Protein AF-A0A510PFI4-F1 (afdb_monomer_lite)

Radius of gyration: 19.62 Å; chains: 1; bounding box: 56×18×46 Å

pLDDT: mean 85.37, std 10.73, range [50.91, 96.0]

Structure (mmCIF, N/CA/C/O backbone):
data_AF-A0A510PFI4-F1
#
_entry.id   AF-A0A510PFI4-F1
#
loop_
_atom_site.group_PDB
_atom_site.id
_atom_site.type_symbol
_atom_site.label_atom_id
_atom_site.label_alt_id
_atom_site.label_comp_id
_atom_site.label_asym_id
_atom_site.label_entity_id
_atom_site.label_seq_id
_atom_site.pdbx_PDB_ins_code
_atom_site.Cartn_x
_atom_site.Cartn_y
_atom_site.Cartn_z
_atom_site.occupancy
_atom_site.B_iso_or_equiv
_atom_site.auth_seq_id
_atom_site.auth_comp_id
_atom_site.auth_asym_id
_atom_site.auth_atom_id
_atom_site.pdbx_PDB_model_num
ATOM 1 N N . MET A 1 1 ? 12.216 2.569 -26.759 1.00 50.91 1 MET A N 1
ATOM 2 C CA . MET A 1 1 ? 11.578 1.711 -25.734 1.00 50.91 1 MET A CA 1
ATOM 3 C C . MET A 1 1 ? 10.809 2.605 -24.774 1.00 50.91 1 MET A C 1
ATOM 5 O O . MET A 1 1 ? 11.390 3.555 -24.271 1.00 50.91 1 MET A O 1
ATOM 9 N N . SER A 1 2 ? 9.501 2.395 -24.587 1.00 63.59 2 SER A N 1
ATOM 10 C CA . SER A 1 2 ? 8.754 3.122 -23.547 1.00 63.59 2 SER A CA 1
ATOM 11 C C . SER A 1 2 ? 9.013 2.440 -22.211 1.00 63.59 2 SER A C 1
ATOM 13 O O . SER A 1 2 ? 8.779 1.241 -22.094 1.00 63.59 2 SER A O 1
ATOM 15 N N . THR A 1 3 ? 9.436 3.208 -21.210 1.00 75.62 3 THR A N 1
ATOM 16 C CA . THR A 1 3 ? 9.778 2.744 -19.851 1.00 75.62 3 THR A CA 1
ATOM 17 C C . THR A 1 3 ? 8.708 1.849 -19.210 1.00 75.62 3 THR A C 1
ATOM 19 O O . THR A 1 3 ? 9.005 0.959 -18.421 1.00 75.62 3 THR A O 1
ATOM 22 N N . THR A 1 4 ? 7.447 2.037 -19.593 1.00 76.38 4 THR A N 1
ATOM 23 C CA . THR A 1 4 ? 6.290 1.259 -19.143 1.00 76.38 4 THR A CA 1
ATOM 24 C C . THR A 1 4 ? 6.169 -0.122 -19.802 1.00 76.38 4 THR A C 1
ATOM 26 O O . THR A 1 4 ? 5.625 -1.036 -19.188 1.00 76.38 4 THR A O 1
ATOM 29 N N . ARG A 1 5 ? 6.660 -0.310 -21.036 1.00 79.94 5 ARG A N 1
ATOM 30 C CA . ARG A 1 5 ? 6.717 -1.636 -21.683 1.00 79.94 5 ARG A CA 1
ATOM 31 C C . ARG A 1 5 ? 7.839 -2.481 -21.087 1.00 79.94 5 ARG A C 1
ATOM 33 O O . ARG A 1 5 ? 7.637 -3.666 -20.851 1.00 79.94 5 ARG A O 1
ATOM 40 N N . ASP A 1 6 ? 8.965 -1.860 -20.751 1.00 81.69 6 ASP A N 1
ATOM 41 C CA . ASP A 1 6 ? 10.054 -2.538 -20.039 1.00 81.69 6 ASP A CA 1
ATOM 42 C C . ASP A 1 6 ? 9.610 -2.964 -18.631 1.00 81.69 6 ASP A C 1
ATOM 44 O O . ASP A 1 6 ? 9.920 -4.068 -18.185 1.00 81.69 6 ASP A O 1
ATOM 48 N N . ALA A 1 7 ? 8.809 -2.133 -17.954 1.00 77.69 7 ALA A N 1
ATOM 49 C CA . ALA A 1 7 ? 8.186 -2.494 -16.682 1.00 77.69 7 ALA A CA 1
ATOM 50 C C . ALA A 1 7 ? 7.264 -3.718 -16.817 1.00 77.69 7 ALA A C 1
ATOM 52 O O . ALA A 1 7 ? 7.314 -4.608 -15.970 1.00 77.69 7 ALA A O 1
ATOM 53 N N . GLN A 1 8 ? 6.481 -3.819 -17.898 1.00 86.31 8 GLN A N 1
ATOM 54 C CA . GLN A 1 8 ? 5.662 -5.004 -18.173 1.00 86.31 8 GLN A CA 1
ATOM 55 C C . GLN A 1 8 ? 6.515 -6.266 -18.363 1.00 86.31 8 GLN A C 1
ATOM 57 O O . GLN A 1 8 ? 6.165 -7.308 -17.820 1.00 86.31 8 GLN A O 1
ATOM 62 N N . VAL A 1 9 ? 7.641 -6.184 -19.077 1.00 84.25 9 VAL A N 1
ATOM 63 C CA . VAL A 1 9 ? 8.550 -7.331 -19.266 1.00 84.25 9 VAL A CA 1
ATOM 64 C C . VAL A 1 9 ? 9.161 -7.785 -17.938 1.00 84.25 9 VAL A C 1
ATOM 66 O O . VAL A 1 9 ? 9.240 -8.979 -17.674 1.00 84.25 9 VAL A O 1
ATOM 69 N N . ARG A 1 10 ? 9.560 -6.841 -17.079 1.00 82.25 10 ARG A N 1
ATOM 70 C CA . ARG A 1 10 ? 10.228 -7.137 -15.799 1.00 82.25 10 ARG A CA 1
ATOM 71 C C . ARG A 1 10 ? 9.284 -7.626 -14.704 1.00 82.25 10 ARG A C 1
ATOM 73 O O . ARG A 1 10 ? 9.708 -8.368 -13.830 1.00 82.25 10 ARG A O 1
ATOM 80 N N . THR A 1 11 ? 8.026 -7.190 -14.729 1.00 82.06 11 THR A N 1
ATOM 81 C CA . THR A 1 11 ? 7.069 -7.435 -13.634 1.00 82.06 11 THR A CA 1
ATOM 82 C C . THR A 1 11 ? 5.889 -8.318 -14.040 1.00 82.06 11 THR A C 1
ATOM 84 O O . THR A 1 11 ? 5.138 -8.775 -13.180 1.00 82.06 11 THR A O 1
ATOM 87 N N . GLY A 1 12 ? 5.661 -8.536 -15.339 1.00 85.69 12 GLY A N 1
ATOM 88 C CA . GLY A 1 12 ? 4.473 -9.218 -15.864 1.00 85.69 12 GLY A CA 1
ATOM 89 C C . GLY A 1 12 ? 3.153 -8.473 -15.617 1.00 85.69 12 GLY A C 1
ATOM 90 O O . GLY A 1 12 ? 2.087 -9.059 -15.788 1.00 85.69 12 GLY A O 1
ATOM 91 N N . ILE A 1 13 ? 3.202 -7.215 -15.169 1.00 88.31 13 ILE A N 1
ATOM 92 C CA . ILE A 1 13 ? 2.028 -6.354 -14.969 1.00 88.31 13 ILE A CA 1
ATOM 93 C C . ILE A 1 13 ? 1.704 -5.665 -16.291 1.00 88.31 13 ILE A C 1
ATOM 95 O O . ILE A 1 13 ? 2.605 -5.241 -17.016 1.00 88.31 13 ILE A O 1
ATOM 99 N N . ASN A 1 14 ? 0.420 -5.539 -16.626 1.00 89.56 14 ASN A N 1
ATOM 100 C CA . ASN A 1 14 ? 0.035 -4.948 -17.898 1.00 89.56 14 ASN A CA 1
ATOM 101 C C . ASN A 1 14 ? 0.483 -3.478 -17.957 1.00 89.56 14 ASN A C 1
ATOM 103 O O . ASN A 1 14 ? 0.237 -2.701 -17.035 1.00 89.56 14 ASN A O 1
ATOM 107 N N . HIS A 1 15 ? 1.085 -3.063 -19.073 1.00 87.25 15 HIS A N 1
ATOM 108 C CA . HIS A 1 15 ? 1.465 -1.671 -19.317 1.00 87.25 15 HIS A CA 1
ATOM 109 C C . HIS A 1 15 ? 0.344 -0.664 -18.984 1.00 87.25 15 HIS A C 1
ATOM 111 O O . HIS A 1 15 ? 0.605 0.408 -18.436 1.00 87.25 15 HIS A O 1
ATOM 117 N N . SER A 1 16 ? -0.910 -0.989 -19.319 1.00 89.38 16 SER A N 1
ATOM 118 C CA . SER A 1 16 ? -2.061 -0.115 -19.061 1.00 89.38 16 SER A CA 1
ATOM 119 C C . SER A 1 16 ? -2.320 0.107 -17.569 1.00 89.38 16 SER A C 1
ATOM 121 O O . SER A 1 16 ? -2.763 1.190 -17.191 1.00 89.38 16 SER A O 1
ATOM 123 N N . GLU A 1 17 ? -1.997 -0.869 -16.718 1.00 90.00 17 GLU A N 1
ATOM 124 C CA . GLU A 1 17 ? -2.110 -0.729 -15.267 1.00 90.00 17 GLU A CA 1
ATOM 125 C C . GLU A 1 17 ? -1.081 0.271 -14.739 1.00 90.00 17 GLU A C 1
ATOM 127 O O . GLU A 1 17 ? -1.442 1.188 -14.004 1.00 90.00 17 GLU A O 1
ATOM 132 N N . PHE A 1 18 ? 0.170 0.190 -15.202 1.00 87.50 18 PHE A N 1
ATOM 133 C CA . PHE A 1 18 ? 1.197 1.174 -14.848 1.00 87.50 18 PHE A CA 1
ATOM 134 C C . PHE A 1 18 ? 0.815 2.596 -15.257 1.00 87.50 18 PHE A C 1
ATOM 136 O O . PHE A 1 18 ? 1.024 3.537 -14.494 1.00 87.50 18 PHE A O 1
ATOM 143 N N . VAL A 1 19 ? 0.241 2.773 -16.450 1.00 90.25 19 VAL A N 1
ATOM 144 C CA . VAL A 1 19 ? -0.211 4.093 -16.917 1.00 90.25 19 VAL A CA 1
ATOM 145 C C . VAL A 1 19 ? -1.288 4.665 -16.001 1.00 90.25 19 VAL A C 1
ATOM 147 O O . VAL A 1 19 ? -1.262 5.855 -15.697 1.00 90.25 19 VAL A O 1
ATOM 150 N N . GLN A 1 20 ? -2.228 3.840 -15.555 1.00 91.50 20 GLN A N 1
ATOM 151 C CA . GLN A 1 20 ? -3.302 4.299 -14.685 1.00 91.50 20 GLN A CA 1
ATOM 152 C C . GLN A 1 20 ? -2.847 4.603 -13.269 1.00 91.50 20 GLN A C 1
ATOM 154 O O . GLN A 1 20 ? -3.242 5.636 -12.738 1.00 91.50 20 GLN A O 1
ATOM 159 N N . ILE A 1 21 ? -1.984 3.763 -12.695 1.00 89.44 21 ILE A N 1
ATOM 160 C CA . ILE A 1 21 ? -1.399 4.005 -11.373 1.00 89.44 21 ILE A CA 1
ATOM 161 C C . ILE A 1 21 ? -0.608 5.315 -11.393 1.00 89.44 21 ILE A C 1
ATOM 163 O O . ILE A 1 21 ? -0.812 6.171 -10.538 1.00 89.44 21 ILE A O 1
ATOM 167 N N . ARG A 1 22 ? 0.204 5.547 -12.435 1.00 86.75 22 ARG A N 1
ATOM 168 C CA . ARG A 1 22 ? 0.919 6.823 -12.620 1.00 86.75 22 ARG A CA 1
ATOM 169 C C . ARG A 1 22 ? -0.005 8.034 -12.769 1.00 86.75 22 ARG A C 1
ATOM 171 O O . ARG A 1 22 ? 0.427 9.148 -12.501 1.00 86.75 22 ARG A O 1
ATOM 178 N N . ARG A 1 23 ? -1.243 7.832 -13.224 1.00 92.62 23 ARG A N 1
ATOM 179 C CA . ARG A 1 23 ? -2.275 8.871 -13.367 1.00 92.62 23 ARG A CA 1
ATOM 180 C C . ARG A 1 23 ? -3.241 8.924 -12.177 1.00 92.62 23 ARG A C 1
ATOM 182 O O . ARG A 1 23 ? -4.241 9.625 -12.268 1.00 92.62 23 ARG A O 1
ATOM 189 N N . ALA A 1 24 ? -2.976 8.170 -11.107 1.00 92.25 24 ALA A N 1
ATOM 190 C CA . ALA A 1 24 ? -3.846 8.030 -9.940 1.00 92.25 24 ALA A CA 1
ATOM 191 C C . ALA A 1 24 ? -5.292 7.583 -10.261 1.00 92.25 24 ALA A C 1
ATOM 193 O O . ALA A 1 24 ? -6.212 7.809 -9.480 1.00 92.25 24 ALA A O 1
ATOM 194 N N . ASN A 1 25 ? -5.511 6.900 -11.391 1.00 93.44 25 ASN A N 1
ATOM 195 C CA . ASN A 1 25 ? -6.810 6.317 -11.726 1.00 93.44 25 ASN A CA 1
ATOM 196 C C . ASN A 1 25 ? -6.937 4.926 -11.089 1.00 93.44 25 ASN A C 1
ATOM 198 O O . ASN A 1 25 ? -6.743 3.903 -11.750 1.00 93.44 25 ASN A O 1
ATOM 202 N N . LEU A 1 26 ? -7.214 4.905 -9.784 1.00 92.31 26 LEU A N 1
ATOM 203 C CA . LEU A 1 26 ? -7.236 3.683 -8.975 1.00 92.31 26 LEU A CA 1
ATOM 204 C C . LEU A 1 26 ? -8.630 3.051 -8.839 1.00 92.31 26 LEU A C 1
ATOM 206 O O . LEU A 1 26 ? -8.742 1.967 -8.283 1.00 92.31 26 LEU A O 1
ATOM 210 N N . GLY A 1 27 ? -9.686 3.675 -9.374 1.00 92.81 27 GLY A N 1
ATOM 211 C CA . GLY A 1 27 ? -11.079 3.273 -9.116 1.00 92.81 27 GLY A CA 1
ATOM 212 C C . GLY A 1 27 ? -11.460 1.855 -9.561 1.00 92.81 27 GLY A C 1
ATOM 213 O O . GLY A 1 27 ? -12.461 1.324 -9.098 1.00 92.81 27 GLY A O 1
ATOM 214 N N . ARG A 1 28 ? -10.664 1.225 -10.435 1.00 89.06 28 ARG A N 1
ATOM 215 C CA . ARG A 1 28 ? -10.859 -0.171 -10.867 1.00 89.06 28 ARG A CA 1
ATOM 216 C C . ARG A 1 28 ? -9.932 -1.182 -10.188 1.00 89.06 28 ARG A C 1
ATOM 218 O O . ARG A 1 28 ? -10.008 -2.366 -10.499 1.00 89.06 28 ARG A O 1
ATOM 225 N N . PHE A 1 29 ? -9.010 -0.724 -9.346 1.00 94.12 29 PHE A N 1
ATOM 226 C CA . PHE A 1 29 ? -8.060 -1.592 -8.663 1.00 94.12 29 PHE A CA 1
ATOM 227 C C . PHE A 1 29 ? -8.623 -1.996 -7.311 1.00 94.12 29 PHE A C 1
ATOM 229 O O . PHE A 1 29 ? -9.026 -1.157 -6.509 1.00 94.12 29 PHE A O 1
ATOM 236 N N . THR A 1 30 ? -8.605 -3.293 -7.044 1.00 94.19 30 THR A N 1
ATOM 237 C CA . THR A 1 30 ? -8.809 -3.802 -5.696 1.00 94.19 30 THR A CA 1
ATOM 238 C C . THR A 1 30 ? -7.555 -3.566 -4.851 1.00 94.19 30 THR A C 1
ATOM 240 O O . THR A 1 30 ? -6.446 -3.414 -5.376 1.00 94.19 30 THR A O 1
ATOM 243 N N . ILE A 1 31 ? -7.713 -3.556 -3.525 1.00 92.75 31 ILE A N 1
ATOM 244 C CA . ILE A 1 31 ? -6.580 -3.424 -2.600 1.00 92.75 31 ILE A CA 1
ATOM 245 C C . ILE A 1 31 ? -5.591 -4.588 -2.777 1.00 92.75 31 ILE A C 1
ATOM 247 O O . ILE A 1 31 ? -4.387 -4.344 -2.844 1.00 92.75 31 ILE A O 1
ATOM 251 N N . ASP A 1 32 ? -6.074 -5.825 -2.955 1.00 92.38 32 ASP A N 1
ATOM 252 C CA . ASP A 1 32 ? -5.213 -6.989 -3.222 1.00 92.38 32 ASP A CA 1
ATOM 253 C C . ASP A 1 32 ? -4.365 -6.801 -4.489 1.00 92.38 32 ASP A C 1
ATOM 255 O O . ASP A 1 32 ? -3.177 -7.140 -4.505 1.00 92.38 32 ASP A O 1
ATOM 259 N N . ARG A 1 33 ? -4.935 -6.178 -5.530 1.00 92.44 33 ARG A N 1
ATOM 260 C CA . ARG A 1 33 ? -4.221 -5.935 -6.778 1.00 92.44 33 ARG A CA 1
ATOM 261 C C . ARG A 1 33 ? -3.108 -4.918 -6.585 1.00 92.44 33 ARG A C 1
ATOM 263 O O . ARG A 1 33 ? -2.010 -5.131 -7.097 1.00 92.44 33 ARG A O 1
ATOM 270 N N . LEU A 1 34 ? -3.365 -3.846 -5.836 1.00 92.56 34 LEU A N 1
ATOM 271 C CA . LEU A 1 34 ? -2.348 -2.844 -5.514 1.00 92.56 34 LEU A CA 1
ATOM 272 C C . LEU A 1 34 ? -1.202 -3.459 -4.703 1.00 92.56 34 LEU A C 1
ATOM 274 O O . LEU A 1 34 ? -0.042 -3.273 -5.063 1.00 92.56 34 LEU A O 1
ATOM 278 N N . ILE A 1 35 ? -1.513 -4.262 -3.683 1.00 93.56 35 ILE A N 1
ATOM 279 C CA . ILE A 1 35 ? -0.505 -4.955 -2.867 1.00 93.56 35 ILE A CA 1
ATOM 280 C C . ILE A 1 35 ? 0.336 -5.905 -3.729 1.00 93.56 35 ILE A C 1
ATOM 282 O O . ILE A 1 35 ? 1.563 -5.894 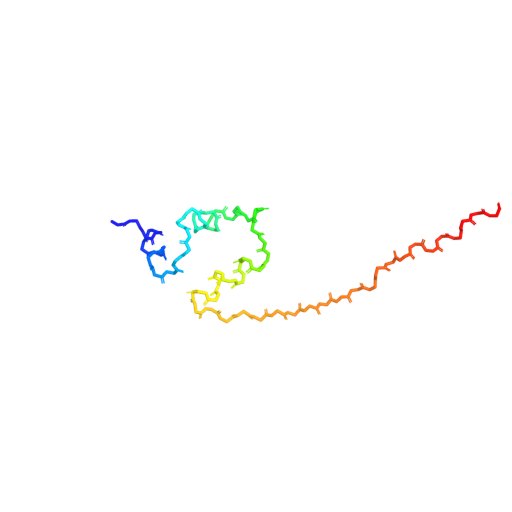-3.648 1.00 93.56 35 ILE A O 1
ATOM 286 N N . SER A 1 36 ? -0.301 -6.690 -4.605 1.00 91.88 36 SER A N 1
ATOM 287 C CA . SER A 1 36 ? 0.400 -7.605 -5.514 1.00 91.88 36 SER A CA 1
ATOM 288 C C . SER A 1 36 ? 1.360 -6.870 -6.456 1.00 91.88 36 SER A C 1
ATOM 290 O O . SER A 1 36 ? 2.473 -7.340 -6.706 1.00 91.88 36 SER A O 1
ATOM 292 N N . ILE A 1 37 ? 0.957 -5.696 -6.954 1.00 91.38 37 ILE A N 1
ATOM 293 C CA . ILE A 1 37 ? 1.799 -4.850 -7.806 1.00 91.38 37 ILE A CA 1
ATOM 294 C C . ILE A 1 37 ? 3.027 -4.350 -7.038 1.00 91.38 37 ILE A C 1
ATOM 296 O O . ILE A 1 37 ? 4.138 -4.480 -7.547 1.00 91.38 37 ILE A O 1
ATOM 300 N N . LEU A 1 38 ? 2.849 -3.844 -5.814 1.00 91.25 38 LEU A N 1
ATOM 301 C CA . LEU A 1 38 ? 3.957 -3.402 -4.956 1.00 91.25 38 LEU A CA 1
ATOM 302 C C . LEU A 1 38 ? 4.916 -4.567 -4.641 1.00 91.25 38 LEU A C 1
ATOM 304 O O . LEU A 1 38 ? 6.131 -4.423 -4.776 1.00 91.25 38 LEU A O 1
ATOM 308 N N . GLY A 1 39 ? 4.384 -5.756 -4.341 1.00 91.81 39 GLY A N 1
ATOM 309 C CA . GLY A 1 39 ? 5.190 -6.957 -4.102 1.00 91.81 39 GLY A CA 1
ATOM 310 C C . GLY A 1 39 ? 6.040 -7.372 -5.311 1.00 91.81 39 GLY A C 1
ATOM 311 O O . GLY A 1 39 ? 7.212 -7.708 -5.163 1.00 91.81 39 GLY A O 1
ATOM 312 N N . ARG A 1 40 ? 5.504 -7.267 -6.537 1.00 89.94 40 ARG A N 1
ATOM 313 C CA . ARG A 1 40 ? 6.263 -7.520 -7.783 1.00 89.94 40 ARG A CA 1
ATOM 314 C C . ARG A 1 40 ? 7.354 -6.485 -8.059 1.00 89.94 40 ARG A C 1
ATOM 316 O O . ARG A 1 40 ? 8.263 -6.757 -8.838 1.00 89.94 40 ARG A O 1
ATOM 323 N N . LEU A 1 41 ? 7.272 -5.315 -7.431 1.00 88.81 41 LEU A N 1
ATOM 324 C CA . LEU A 1 41 ? 8.317 -4.291 -7.447 1.00 88.81 41 LEU A CA 1
ATOM 325 C C . LEU A 1 41 ? 9.341 -4.485 -6.318 1.00 88.81 41 LEU A C 1
ATOM 327 O O . LEU A 1 41 ? 10.154 -3.596 -6.079 1.00 88.81 41 LEU A O 1
ATOM 331 N N . ASN A 1 42 ? 9.316 -5.642 -5.645 1.00 90.00 42 ASN A N 1
ATOM 332 C CA . ASN A 1 42 ? 10.163 -5.965 -4.501 1.00 90.00 42 ASN A CA 1
ATOM 333 C C . ASN A 1 42 ? 9.995 -4.969 -3.338 1.00 90.00 42 ASN A C 1
ATOM 335 O O . ASN A 1 42 ? 10.936 -4.715 -2.586 1.00 90.00 42 ASN A O 1
ATOM 339 N N . GLN A 1 43 ? 8.803 -4.377 -3.208 1.00 91.94 43 GLN A N 1
ATOM 340 C CA . GLN A 1 43 ? 8.458 -3.529 -2.073 1.00 91.94 43 GLN A CA 1
ATOM 341 C C . GLN A 1 43 ? 7.799 -4.367 -0.983 1.00 91.94 43 GLN A C 1
ATOM 343 O O . GLN A 1 43 ? 6.888 -5.155 -1.244 1.00 91.94 43 GLN A O 1
ATOM 348 N N . GLN A 1 44 ? 8.247 -4.161 0.253 1.00 93.81 44 GLN A N 1
ATOM 349 C CA . GLN A 1 44 ? 7.591 -4.714 1.427 1.00 93.81 44 GLN A CA 1
ATOM 350 C C . GLN A 1 44 ? 6.365 -3.861 1.758 1.00 93.81 44 GLN A C 1
ATOM 352 O O . GLN A 1 44 ? 6.464 -2.640 1.874 1.00 93.81 44 GLN A O 1
ATOM 357 N N . VAL A 1 45 ? 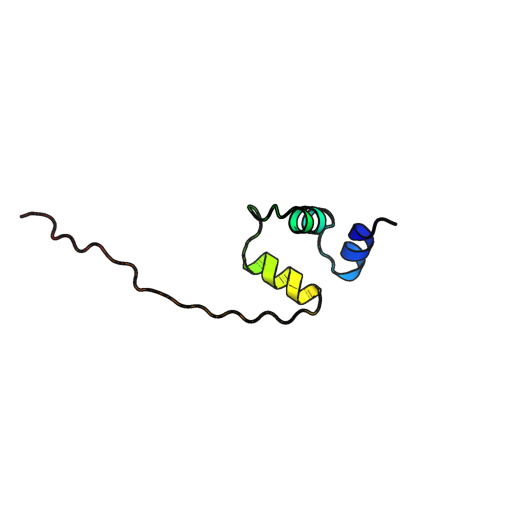5.211 -4.510 1.895 1.00 93.56 45 VAL A N 1
ATOM 358 C CA . VAL A 1 45 ? 3.950 -3.858 2.257 1.00 93.56 45 VAL A CA 1
ATOM 359 C C . VAL A 1 45 ? 3.516 -4.380 3.617 1.00 93.56 45 VAL A C 1
ATOM 361 O O . VAL A 1 45 ? 3.290 -5.577 3.778 1.00 93.56 45 VAL A O 1
ATOM 364 N N . GLU A 1 46 ? 3.398 -3.478 4.584 1.00 94.19 46 GLU A N 1
ATOM 365 C CA . GLU A 1 46 ? 2.810 -3.751 5.893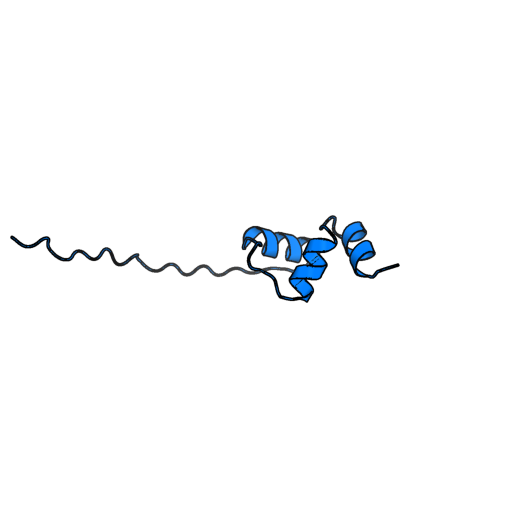 1.00 94.19 46 GLU A CA 1
ATOM 366 C C . GLU A 1 46 ? 1.351 -3.284 5.900 1.00 94.19 46 GLU A C 1
ATOM 368 O O . GLU A 1 46 ? 1.031 -2.214 5.378 1.00 94.19 46 GLU A O 1
ATOM 373 N N . ILE A 1 47 ? 0.456 -4.102 6.459 1.00 92.44 47 ILE A N 1
ATOM 374 C CA . ILE A 1 47 ? -0.979 -3.816 6.509 1.00 92.44 47 ILE A CA 1
ATOM 375 C C . ILE A 1 47 ? -1.451 -3.953 7.949 1.00 92.44 47 ILE A C 1
ATOM 377 O O . ILE A 1 47 ? -1.458 -5.049 8.506 1.00 92.44 47 ILE A O 1
ATOM 381 N N . THR A 1 48 ? -1.929 -2.846 8.507 1.00 95.50 48 THR A N 1
ATOM 382 C CA . THR A 1 48 ? -2.605 -2.823 9.804 1.00 95.50 48 THR A CA 1
ATOM 383 C C . THR A 1 48 ? -4.101 -2.715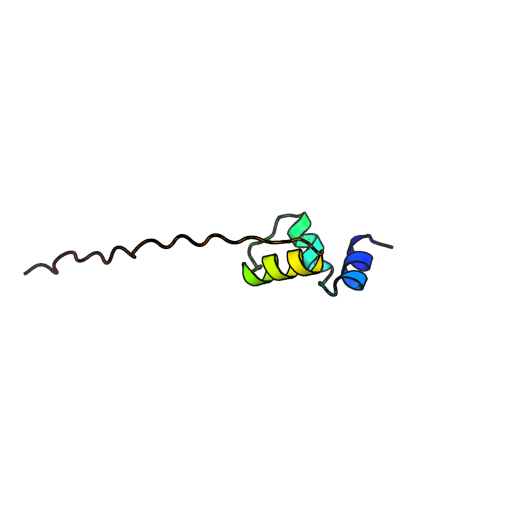 9.571 1.00 95.50 48 THR A C 1
ATOM 385 O O . THR A 1 48 ? -4.576 -1.749 8.973 1.00 95.50 48 THR A O 1
ATOM 388 N N . ILE A 1 49 ? -4.849 -3.714 10.035 1.00 93.88 49 ILE A N 1
ATOM 389 C CA . ILE A 1 49 ? -6.307 -3.738 9.930 1.00 93.88 49 ILE A CA 1
ATOM 390 C C . ILE A 1 49 ? -6.886 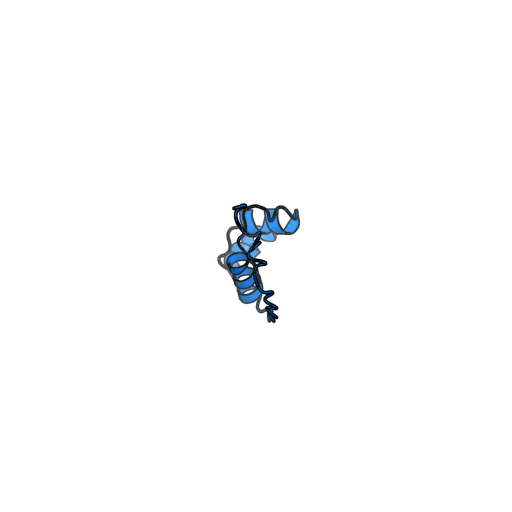-3.434 11.304 1.00 93.88 49 ILE A C 1
ATOM 392 O O . ILE A 1 49 ? -6.726 -4.215 12.240 1.00 93.88 49 ILE A O 1
ATOM 396 N N . THR A 1 50 ? -7.607 -2.323 11.396 1.00 96.00 50 THR A N 1
ATOM 397 C CA . THR A 1 50 ? -8.411 -1.985 12.569 1.00 96.00 50 THR A CA 1
ATOM 398 C C . THR A 1 50 ? -9.875 -2.147 12.204 1.00 96.00 50 THR A C 1
ATOM 400 O O . THR A 1 50 ? -10.365 -1.515 11.268 1.00 96.00 50 THR A O 1
ATOM 403 N N . THR A 1 51 ? -10.582 -3.004 12.931 1.00 94.31 51 THR A N 1
ATOM 404 C CA . THR A 1 51 ? -12.013 -3.235 12.726 1.00 94.31 51 THR A CA 1
ATOM 405 C C . THR A 1 51 ? -12.817 -2.547 13.812 1.00 94.31 51 THR A C 1
ATOM 407 O O . THR A 1 51 ? -12.463 -2.621 14.987 1.00 94.31 51 THR A O 1
ATOM 410 N N . TYR A 1 52 ? -13.940 -1.954 13.427 1.00 93.12 52 TYR A N 1
ATOM 411 C CA . TYR A 1 52 ? -14.912 -1.395 14.357 1.00 93.12 52 TYR A CA 1
ATOM 412 C C . TYR A 1 52 ? -16.184 -2.242 14.320 1.00 93.12 52 TYR A C 1
ATOM 414 O O . TYR A 1 52 ? -16.551 -2.727 13.242 1.00 93.12 52 TYR A O 1
ATOM 422 N N . PRO A 1 53 ? -16.862 -2.443 15.464 1.00 90.31 53 PRO A N 1
ATOM 423 C CA . PRO A 1 53 ? -18.165 -3.083 15.461 1.00 90.31 53 PRO A CA 1
ATOM 424 C C . PRO A 1 53 ? -19.098 -2.298 14.541 1.00 90.31 53 PRO A C 1
ATOM 426 O O . PRO A 1 53 ? -19.164 -1.068 14.597 1.00 90.31 53 PRO A O 1
ATOM 429 N N . ARG A 1 54 ? -19.824 -3.013 13.678 1.00 87.19 54 ARG A N 1
ATOM 430 C CA . ARG A 1 54 ? -20.936 -2.409 12.950 1.00 87.19 54 ARG A CA 1
ATOM 431 C C . ARG A 1 54 ? -21.959 -2.014 14.007 1.00 87.19 54 ARG A C 1
ATOM 433 O O . ARG A 1 54 ? -22.453 -2.891 14.709 1.00 87.19 54 ARG A O 1
ATOM 440 N N . THR A 1 55 ? -22.273 -0.728 14.122 1.00 81.69 55 THR A N 1
ATOM 441 C CA . THR A 1 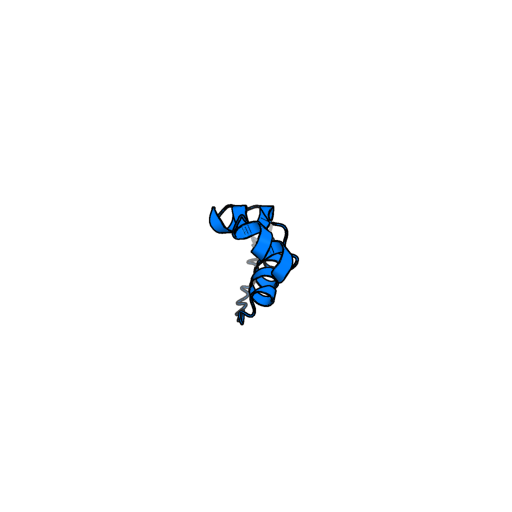55 ? -23.451 -0.275 14.857 1.00 81.69 55 THR A CA 1
ATOM 442 C C . THR A 1 55 ? -24.661 -0.908 14.184 1.00 81.69 55 THR A C 1
ATOM 444 O O . THR A 1 55 ? -25.155 -0.438 13.163 1.00 81.69 55 THR A O 1
ATOM 447 N N . THR A 1 56 ? -25.102 -2.050 14.705 1.00 76.62 56 THR A N 1
ATOM 448 C CA . THR A 1 56 ? -26.487 -2.461 14.554 1.00 76.62 56 THR A CA 1
ATOM 449 C C . THR A 1 56 ? -27.276 -1.389 15.268 1.00 76.62 56 THR A C 1
ATOM 451 O O . THR A 1 56 ? -27.209 -1.294 16.492 1.00 76.62 56 THR A O 1
ATOM 454 N N . ASP A 1 57 ? -27.939 -0.538 14.495 1.00 70.75 57 ASP A N 1
ATOM 455 C CA . ASP A 1 57 ? -28.989 0.319 15.013 1.00 70.75 57 ASP A CA 1
ATOM 456 C C . ASP A 1 57 ? -30.083 -0.602 15.560 1.00 70.75 57 ASP A C 1
ATOM 458 O O . ASP A 1 57 ? -30.999 -1.022 14.858 1.00 70.75 57 ASP A O 1
ATOM 462 N N . SER A 1 58 ? -29.926 -1.021 16.814 1.00 65.12 58 SER A N 1
ATOM 463 C CA . SER A 1 58 ? -30.978 -1.631 17.610 1.00 65.12 58 SER A CA 1
ATOM 464 C C . SER A 1 58 ? -31.890 -0.507 18.084 1.00 65.12 58 SER A C 1
ATOM 466 O O . SER A 1 58 ? -32.045 -0.283 19.283 1.00 65.12 58 SER A O 1
ATOM 468 N N . SER A 1 59 ? -32.445 0.242 17.132 1.00 68.12 59 SER A N 1
ATOM 469 C CA . SER A 1 59 ? -33.590 1.083 17.409 1.00 68.12 59 SER A CA 1
ATOM 470 C C . SER A 1 59 ? -34.726 0.111 17.730 1.00 68.12 59 SER A C 1
ATOM 472 O O . SER A 1 59 ? -35.023 -0.754 16.896 1.00 68.12 59 SER A O 1
ATOM 474 N N . PRO A 1 60 ? -35.306 0.144 18.944 1.00 66.50 60 PRO A N 1
ATOM 475 C CA . PRO A 1 60 ? -36.410 -0.737 19.280 1.00 66.50 60 PRO A CA 1
ATOM 476 C C . PRO A 1 60 ? -37.513 -0.444 18.269 1.00 66.50 60 PRO A C 1
ATOM 478 O O . PRO A 1 60 ? -37.994 0.686 18.184 1.00 66.50 60 PRO A O 1
ATOM 481 N N . MET A 1 61 ? -37.845 -1.439 17.442 1.00 62.53 61 MET A N 1
ATOM 482 C CA . MET A 1 61 ? -39.039 -1.387 16.608 1.00 62.53 61 MET A CA 1
ATOM 483 C C . MET A 1 61 ? -40.189 -1.020 17.538 1.00 62.53 61 MET A C 1
ATOM 485 O O . MET A 1 61 ? -40.456 -1.737 18.502 1.00 62.53 61 MET A O 1
ATOM 489 N N . ALA A 1 62 ? -40.745 0.166 17.296 1.00 58.91 62 ALA A N 1
ATOM 490 C CA . ALA A 1 62 ? -41.775 0.774 18.110 1.00 58.91 62 ALA A CA 1
ATOM 491 C C . ALA A 1 62 ? -42.923 -0.214 18.354 1.00 58.91 62 ALA A C 1
ATOM 493 O O . ALA A 1 62 ? -43.324 -0.940 17.439 1.00 58.91 62 ALA A O 1
ATOM 494 N N . SER A 1 63 ? -43.366 -0.227 19.612 1.00 55.81 63 SER A N 1
ATOM 495 C CA . SER A 1 63 ? -44.462 -1.017 20.171 1.00 55.81 63 SER A CA 1
ATOM 496 C C . SER A 1 63 ? -45.774 -0.900 19.407 1.00 55.81 63 SER A C 1
ATOM 498 O O . SER A 1 63 ? -46.057 0.199 18.877 1.00 55.81 63 SER A O 1
#

Foldseek 3Di:
DPPLVVVCVQQVDDSVVVVCVVVVVCPPPDPVRVVSSCVSVVHDDDDDDDDDDDPPPPPPPDD

InterPro domains:
  IPR010982 Lambda repressor-like, DNA-binding domain superfamily [G3DSA:1.10.260.40] (2-51)
  IPR010982 Lambda repressor-like, DNA-binding domain superfamily [SSF47413] (3-56)
  IPR039554 HigA2-like, helix-turn-helix domain [PF13744] (3-49)

Organism: NCBI:txid2358142

Secondary structure (DSSP, 8-state):
--HHHHHHHHH---HHHHHHHHTT--TT--HHHHHHHHHHTT---------------------

Sequence (63 aa):
MSTTRDAQVRTGINHSEFVQIRRANLGRFTIDRLISILGRLNQQVEITITTYPRTTDSSPMAS